Protein AF-A0A4Y9YNM7-F1 (afdb_monomer)

Nearest PDB structures (foldseek):
  5jqp-assembly1_A  TM=5.064E-01  e=2.645E+00  Thermochaetoides thermophila DSM 1495
  5dky-assembly1_A  TM=5.072E-01  e=3.133E+00  Thermochaetoides thermophila DSM 1495
  5dl0-assembly1_A  TM=5.084E-01  e=5.510E+00  Thermochaetoides thermophila DSM 1495
  5dkz-assembly1_A  TM=5.059E-01  e=6.527E+00  Thermochaetoides thermophila DSM 1495
  5dkx-assembly1_A  TM=5.078E-01  e=6.527E+00  Thermochaetoides thermophila DSM 1495

Organism: NCBI:txid205917

Structure (mmCIF, N/CA/C/O backbone):
data_AF-A0A4Y9YNM7-F1
#
_entry.id   AF-A0A4Y9YNM7-F1
#
loop_
_atom_site.group_PDB
_atom_site.id
_atom_site.type_symbol
_atom_site.label_atom_id
_atom_site.label_alt_id
_atom_site.label_comp_id
_atom_site.label_asym_id
_atom_site.label_entity_id
_atom_site.label_seq_id
_atom_site.pdbx_PDB_ins_code
_atom_site.Cartn_x
_atom_site.Cartn_y
_atom_site.Cartn_z
_atom_site.occupancy
_atom_site.B_iso_or_equiv
_atom_site.auth_seq_id
_atom_site.auth_comp_id
_atom_site.auth_asym_id
_atom_site.auth_atom_id
_atom_site.pdbx_PDB_model_num
ATOM 1 N N . ARG A 1 1 ? 18.605 11.069 -16.106 1.00 58.34 1 ARG A N 1
ATOM 2 C CA . ARG A 1 1 ? 18.072 10.128 -15.087 1.00 58.34 1 ARG A CA 1
ATOM 3 C C . ARG A 1 1 ? 17.076 9.212 -15.780 1.00 58.34 1 ARG A C 1
ATOM 5 O O . ARG A 1 1 ? 16.136 9.738 -16.360 1.00 58.34 1 ARG A O 1
ATOM 12 N N . SER A 1 2 ? 17.292 7.898 -15.761 1.00 59.16 2 SER A N 1
ATOM 13 C CA . SER A 1 2 ? 16.336 6.935 -16.322 1.00 59.16 2 SER A CA 1
ATOM 14 C C . SER A 1 2 ? 15.151 6.752 -15.364 1.00 59.16 2 SER A C 1
ATOM 16 O O . SER A 1 2 ? 15.376 6.697 -14.153 1.00 59.16 2 SER A O 1
ATOM 18 N N . PRO A 1 3 ? 13.901 6.711 -15.854 1.00 73.06 3 PRO A N 1
ATOM 19 C CA . PRO A 1 3 ? 12.743 6.439 -15.009 1.00 73.06 3 PRO A CA 1
ATOM 20 C C . PRO A 1 3 ? 12.808 5.010 -14.450 1.00 73.06 3 PRO A C 1
ATOM 22 O O . PRO A 1 3 ? 13.257 4.095 -15.135 1.00 73.06 3 PRO A O 1
ATOM 25 N N . GLY A 1 4 ? 12.376 4.828 -13.199 1.00 86.06 4 GLY A N 1
ATOM 26 C CA . GLY A 1 4 ? 12.199 3.499 -12.609 1.00 86.06 4 GLY A CA 1
ATOM 27 C C . GLY A 1 4 ? 10.925 2.822 -13.122 1.00 86.06 4 GLY A C 1
ATOM 28 O O . GLY A 1 4 ? 9.973 3.506 -13.513 1.00 86.06 4 GLY A O 1
ATOM 29 N N . TYR A 1 5 ? 10.898 1.490 -13.084 1.00 89.25 5 TYR A N 1
ATOM 30 C CA . TYR A 1 5 ? 9.777 0.665 -13.543 1.00 89.25 5 TYR A CA 1
ATOM 31 C C . TYR A 1 5 ? 9.345 -0.329 -12.463 1.00 89.25 5 TYR A C 1
ATOM 33 O O . TYR A 1 5 ? 10.154 -0.747 -11.638 1.00 89.25 5 TYR A O 1
ATOM 41 N N . ILE A 1 6 ? 8.067 -0.707 -12.487 1.00 88.69 6 ILE A N 1
ATOM 42 C CA . ILE A 1 6 ? 7.497 -1.773 -11.667 1.00 88.69 6 ILE A CA 1
ATOM 43 C C . ILE A 1 6 ? 6.834 -2.822 -12.557 1.00 88.69 6 ILE A C 1
ATOM 45 O O . ILE A 1 6 ? 6.249 -2.490 -13.589 1.00 88.69 6 ILE A O 1
ATOM 49 N N . VAL A 1 7 ? 6.890 -4.078 -12.126 1.00 90.19 7 VAL A N 1
ATOM 50 C CA . VAL A 1 7 ? 6.197 -5.208 -12.747 1.00 90.19 7 VAL A CA 1
ATOM 51 C C . VAL A 1 7 ? 5.435 -5.935 -11.648 1.00 90.19 7 VAL A C 1
ATOM 53 O O . VAL A 1 7 ? 5.970 -6.160 -10.563 1.00 90.19 7 VAL A O 1
ATOM 56 N N . PHE A 1 8 ? 4.185 -6.288 -11.922 1.00 86.56 8 PHE A N 1
ATOM 57 C CA . PHE A 1 8 ? 3.356 -7.080 -11.022 1.00 86.56 8 PHE A CA 1
ATOM 58 C C . PHE A 1 8 ? 3.037 -8.413 -11.703 1.00 86.56 8 PHE A C 1
ATOM 60 O O . PHE A 1 8 ? 2.357 -8.430 -12.729 1.00 86.56 8 PHE A O 1
ATOM 67 N N . GLY A 1 9 ? 3.531 -9.527 -11.158 1.00 83.44 9 GLY A N 1
ATOM 68 C CA . GLY A 1 9 ? 3.357 -10.850 -11.767 1.00 83.44 9 GLY A CA 1
ATOM 69 C C . GLY A 1 9 ? 3.813 -10.876 -13.232 1.00 83.44 9 GLY A C 1
ATOM 70 O O . GLY A 1 9 ? 4.921 -10.449 -13.537 1.00 83.44 9 GLY A O 1
ATOM 71 N N . ASN A 1 10 ? 2.928 -11.325 -14.126 1.00 84.81 10 ASN A N 1
ATOM 72 C CA . ASN A 1 10 ? 3.176 -11.418 -15.572 1.00 84.81 10 ASN A CA 1
ATOM 73 C C . ASN A 1 10 ? 2.669 -10.199 -16.370 1.00 84.81 10 ASN A C 1
ATOM 75 O O . ASN A 1 10 ? 2.500 -10.287 -17.584 1.00 84.81 10 ASN A O 1
ATOM 79 N N . ALA A 1 11 ? 2.353 -9.085 -15.704 1.00 85.50 11 ALA A N 1
ATOM 80 C CA . ALA A 1 11 ? 1.901 -7.874 -16.383 1.00 85.50 11 ALA A CA 1
ATOM 81 C C . ALA A 1 11 ? 3.061 -7.142 -17.078 1.00 85.50 11 ALA A C 1
ATOM 83 O O . ALA A 1 11 ? 4.231 -7.334 -16.747 1.00 85.50 11 ALA A O 1
ATOM 84 N N . GLU A 1 12 ? 2.732 -6.244 -18.006 1.00 87.06 12 GLU A N 1
ATOM 85 C CA . GLU A 1 12 ? 3.728 -5.371 -18.625 1.00 87.06 12 GLU A CA 1
ATOM 86 C C . GLU A 1 12 ? 4.383 -4.432 -17.604 1.00 87.06 12 GLU A C 1
ATOM 88 O O . GLU A 1 12 ? 3.774 -4.011 -16.611 1.00 87.06 12 GLU A O 1
ATOM 93 N N . ALA A 1 13 ? 5.637 -4.069 -17.876 1.00 88.00 13 ALA A N 1
ATOM 94 C CA . ALA A 1 13 ? 6.360 -3.096 -17.074 1.00 88.00 13 ALA A CA 1
ATOM 95 C C . ALA A 1 13 ? 5.686 -1.723 -17.147 1.00 88.00 13 ALA A C 1
ATOM 97 O O . ALA A 1 13 ? 5.421 -1.182 -18.219 1.00 88.00 13 ALA A O 1
ATOM 98 N N . ARG A 1 14 ? 5.452 -1.124 -15.980 1.00 86.56 14 ARG A N 1
ATOM 99 C CA . ARG A 1 14 ? 4.841 0.200 -15.846 1.00 86.56 14 ARG A CA 1
ATOM 100 C C . ARG A 1 14 ? 5.845 1.170 -15.253 1.00 86.56 14 ARG A C 1
ATOM 102 O O . ARG A 1 14 ? 6.561 0.840 -14.310 1.00 86.56 14 ARG A O 1
ATOM 109 N N . GLY A 1 15 ? 5.889 2.389 -15.783 1.00 87.19 15 GLY A N 1
ATOM 110 C CA . GLY A 1 15 ? 6.704 3.451 -15.198 1.00 87.19 15 GLY A CA 1
ATOM 111 C C . GLY A 1 15 ? 6.266 3.742 -13.762 1.00 87.19 15 GLY A C 1
ATOM 112 O O . GLY A 1 15 ? 5.074 3.839 -13.480 1.00 87.19 15 GLY A O 1
ATOM 113 N N . MET A 1 16 ? 7.223 3.907 -12.846 1.00 87.44 16 MET A N 1
ATOM 114 C CA . MET A 1 16 ? 6.913 4.183 -11.437 1.00 87.44 16 MET A CA 1
ATOM 115 C C . MET A 1 16 ? 6.291 5.564 -11.223 1.00 87.44 16 MET A C 1
ATOM 117 O O . MET A 1 16 ? 5.576 5.803 -10.247 1.00 87.44 16 MET A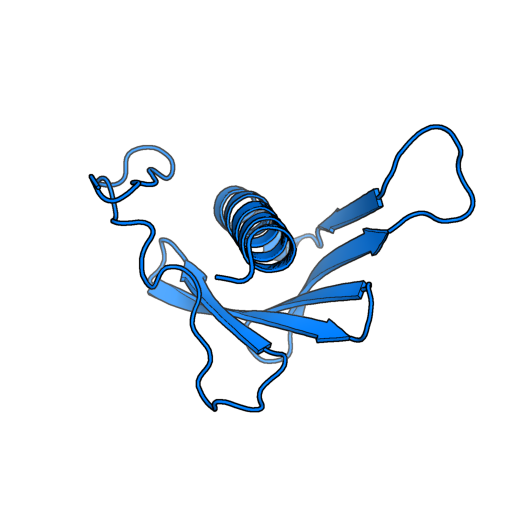 O 1
ATOM 121 N N . ARG A 1 17 ? 6.557 6.488 -12.150 1.00 82.12 17 ARG A N 1
ATOM 122 C CA . ARG A 1 17 ? 6.004 7.837 -12.125 1.00 82.12 17 ARG A CA 1
ATOM 123 C C . ARG A 1 17 ? 4.486 7.768 -12.283 1.00 82.12 17 ARG A C 1
ATOM 125 O O . ARG A 1 17 ? 3.988 7.279 -13.288 1.00 82.12 17 ARG A O 1
ATOM 132 N N . GLY A 1 18 ? 3.763 8.294 -11.299 1.00 81.25 18 GLY A N 1
ATOM 133 C CA . GLY A 1 18 ? 2.300 8.300 -11.312 1.00 81.25 18 GLY A CA 1
ATOM 134 C C . GLY A 1 18 ? 1.650 6.991 -10.860 1.00 81.25 18 GLY A C 1
ATOM 135 O O . GLY A 1 18 ? 0.431 6.904 -10.918 1.00 81.25 18 GLY A O 1
ATOM 136 N N . LEU A 1 19 ? 2.408 6.002 -10.359 1.00 88.81 19 LEU A N 1
ATOM 137 C CA . LEU A 1 19 ? 1.815 4.846 -9.662 1.00 88.81 19 LEU A CA 1
ATOM 138 C C . LEU A 1 19 ? 1.044 5.261 -8.409 1.00 88.81 19 LEU A C 1
ATOM 140 O O . LEU A 1 19 ? 0.041 4.644 -8.066 1.00 88.81 19 LEU A O 1
ATOM 144 N N . LEU A 1 20 ? 1.541 6.299 -7.735 1.00 91.38 20 LEU A N 1
ATOM 145 C CA . LEU A 1 20 ? 0.879 6.962 -6.626 1.00 91.38 20 LEU A CA 1
ATOM 146 C C . LEU A 1 20 ? 0.612 8.409 -7.005 1.00 91.38 20 LEU A C 1
ATOM 148 O O . LEU A 1 20 ? 1.526 9.129 -7.409 1.00 91.38 20 LEU A O 1
ATOM 152 N N . TRP A 1 21 ? -0.628 8.851 -6.834 1.00 91.75 21 TRP A N 1
ATOM 153 C CA . TRP A 1 21 ? -1.005 10.239 -7.091 1.00 91.75 21 TRP A CA 1
ATOM 154 C C . TRP A 1 21 ? -1.940 10.783 -6.018 1.00 91.75 21 TRP A C 1
ATOM 156 O O . TRP A 1 21 ? -2.597 10.044 -5.289 1.00 91.75 21 TRP A O 1
ATOM 166 N N . ALA A 1 22 ? -2.015 12.105 -5.913 1.00 91.56 22 ALA A N 1
ATOM 167 C CA . ALA A 1 22 ? -2.985 12.783 -5.065 1.00 91.56 22 ALA A CA 1
ATOM 168 C C . ALA A 1 22 ? -4.014 13.493 -5.949 1.00 91.56 22 ALA A C 1
ATOM 170 O O . ALA A 1 22 ? -3.646 14.201 -6.881 1.00 91.56 22 ALA A O 1
ATOM 171 N N . LYS A 1 23 ? -5.309 13.349 -5.640 1.00 90.56 23 LYS A N 1
ATOM 172 C CA . LYS A 1 23 ? -6.380 14.072 -6.358 1.00 90.56 23 LYS A CA 1
ATOM 173 C C . LYS A 1 23 ? -6.395 15.572 -6.057 1.00 90.56 23 LYS A C 1
ATOM 175 O O . LYS A 1 23 ? -6.900 16.363 -6.842 1.00 90.56 23 LYS A O 1
ATOM 180 N N . ARG A 1 24 ? -5.880 15.964 -4.890 1.00 89.75 24 ARG A N 1
ATOM 181 C CA . ARG A 1 24 ? -5.760 17.358 -4.447 1.00 89.75 24 ARG A CA 1
ATOM 182 C C . ARG A 1 24 ? -4.395 17.548 -3.809 1.00 89.75 24 ARG A C 1
ATOM 184 O O . ARG A 1 24 ? -3.936 16.656 -3.098 1.00 89.75 24 ARG A O 1
ATOM 191 N N . ARG A 1 25 ? -3.792 18.722 -3.999 1.00 79.94 25 ARG A N 1
ATOM 192 C CA . ARG A 1 25 ? -2.447 19.039 -3.492 1.00 79.94 25 ARG A CA 1
ATOM 193 C C . ARG A 1 25 ? -2.320 18.887 -1.970 1.00 79.94 25 ARG A C 1
ATOM 195 O O . ARG A 1 25 ? -1.301 18.403 -1.499 1.00 79.94 25 ARG A O 1
ATOM 202 N N . SER A 1 26 ? -3.358 19.243 -1.213 1.00 84.12 26 SER A N 1
ATOM 203 C CA . SER A 1 26 ? -3.399 19.121 0.253 1.00 84.12 26 SER A CA 1
ATOM 204 C C . SER A 1 26 ? -3.878 17.755 0.759 1.00 84.12 26 SER A C 1
ATOM 206 O O . SER A 1 26 ? -3.990 17.549 1.965 1.00 84.12 26 SER A O 1
ATOM 208 N N . SER A 1 27 ? -4.200 16.810 -0.131 1.00 87.94 27 SER A N 1
ATOM 209 C CA . SER A 1 27 ? -4.710 15.509 0.297 1.00 87.94 27 SER A CA 1
ATOM 210 C C . SER A 1 27 ? -3.595 14.661 0.901 1.00 87.94 27 SER A C 1
ATOM 212 O O . SER A 1 27 ? -2.551 14.443 0.285 1.00 87.94 27 SER A O 1
ATOM 214 N N . THR A 1 28 ? -3.865 14.090 2.071 1.00 89.44 28 THR A N 1
ATOM 215 C CA . THR A 1 28 ? -3.035 13.038 2.674 1.00 89.44 28 THR A CA 1
ATOM 216 C C . THR A 1 28 ? -3.296 11.662 2.057 1.00 89.44 28 THR A C 1
ATOM 218 O O . THR A 1 28 ? -2.688 10.676 2.459 1.00 89.44 28 THR A O 1
ATOM 221 N N . SER A 1 29 ? -4.211 11.563 1.086 1.00 94.56 29 SER A N 1
ATOM 222 C CA . SER A 1 29 ? -4.454 10.320 0.361 1.00 94.56 29 SE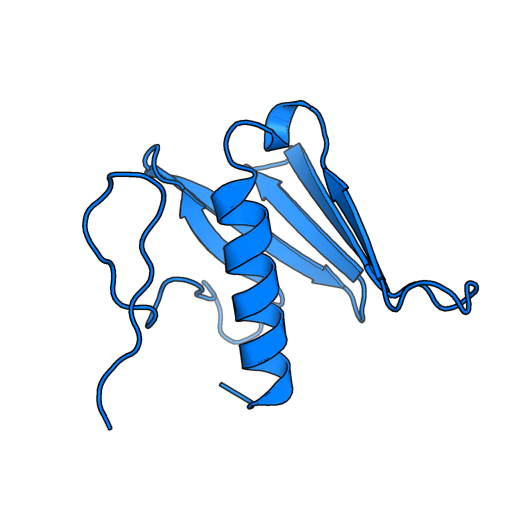R A CA 1
ATOM 223 C C . SER A 1 29 ? -3.512 10.183 -0.834 1.00 94.56 29 SER A C 1
ATOM 225 O O . SER A 1 29 ? -3.244 11.158 -1.545 1.00 94.56 29 SER A O 1
ATOM 227 N N . ARG A 1 30 ? -3.036 8.964 -1.079 1.00 94.62 30 ARG A N 1
ATOM 228 C CA . ARG A 1 30 ? -2.348 8.580 -2.314 1.00 94.62 30 ARG A CA 1
ATOM 229 C C . ARG A 1 30 ? -3.117 7.453 -2.979 1.00 94.62 30 ARG A C 1
ATOM 231 O O . ARG A 1 30 ? -3.333 6.417 -2.367 1.00 94.62 30 ARG A O 1
ATOM 238 N N . TYR A 1 31 ? -3.565 7.694 -4.196 1.00 96.12 31 TYR A N 1
ATOM 239 C CA . TYR A 1 31 ? -4.369 6.783 -4.992 1.00 96.12 31 TYR A CA 1
ATOM 240 C C . TYR A 1 31 ? -3.464 5.934 -5.878 1.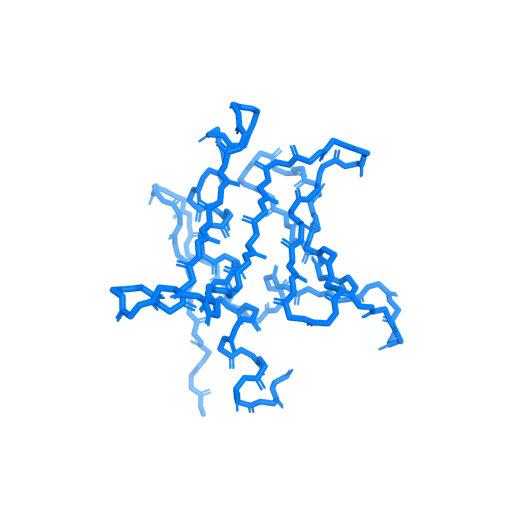00 96.12 31 TYR A C 1
ATOM 242 O O . TYR A 1 31 ? -2.395 6.400 -6.270 1.00 96.12 31 TYR A O 1
ATOM 250 N N . PHE A 1 32 ? -3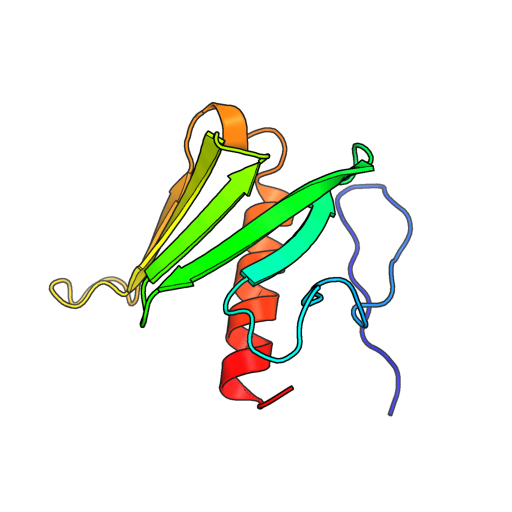.900 4.712 -6.160 1.00 95.19 32 PHE A N 1
ATOM 251 C CA . PHE A 1 32 ? -3.291 3.798 -7.120 1.00 95.19 32 PHE A CA 1
ATOM 252 C C . PHE A 1 32 ? -4.380 2.972 -7.819 1.00 95.19 32 PHE A C 1
ATOM 254 O O . PHE A 1 32 ? -5.493 2.849 -7.306 1.00 95.19 32 PHE A O 1
ATOM 261 N N . THR A 1 33 ? -4.069 2.404 -8.984 1.00 93.56 33 THR A N 1
ATOM 262 C CA . THR A 1 33 ? -4.972 1.489 -9.702 1.00 93.56 33 THR A CA 1
ATOM 263 C C . THR A 1 33 ? -4.406 0.078 -9.624 1.00 93.56 33 THR A C 1
ATOM 265 O O . THR A 1 33 ? -3.258 -0.133 -10.030 1.00 93.56 33 THR A O 1
ATOM 268 N N . SER A 1 34 ? -5.200 -0.873 -9.126 1.00 91.44 34 SER A N 1
ATOM 269 C CA . SER A 1 34 ? -4.846 -2.299 -9.092 1.00 91.44 34 SER A CA 1
ATOM 270 C C . SER A 1 34 ? -4.703 -2.889 -10.498 1.00 91.44 34 SER A C 1
ATOM 272 O O . SER A 1 34 ? -5.104 -2.276 -11.491 1.00 91.44 34 SER A O 1
ATOM 274 N N . GLN A 1 35 ? -4.196 -4.120 -10.597 1.00 88.19 35 GLN A N 1
ATOM 275 C CA . GLN A 1 35 ? -4.177 -4.843 -11.875 1.00 88.19 35 GLN A CA 1
ATOM 276 C C . GLN A 1 35 ? -5.575 -5.055 -12.474 1.00 88.19 35 GLN A C 1
ATOM 278 O O . GLN A 1 35 ? -5.730 -5.071 -13.690 1.00 88.19 35 GLN A O 1
ATOM 283 N N . SER A 1 36 ? -6.604 -5.153 -11.631 1.00 88.62 36 SER A N 1
ATOM 284 C CA . SER A 1 36 ? -8.006 -5.267 -12.053 1.00 88.62 36 SER A CA 1
ATOM 285 C C . SER A 1 36 ? -8.643 -3.943 -12.497 1.00 88.62 36 SER A C 1
ATOM 287 O O . SER A 1 36 ? -9.845 -3.896 -12.746 1.00 88.62 36 SER A O 1
ATOM 289 N N . GLY A 1 37 ? -7.875 -2.851 -12.566 1.00 90.12 37 GLY A N 1
ATOM 290 C CA . GLY A 1 37 ? -8.379 -1.536 -12.968 1.00 90.12 37 GLY A CA 1
ATOM 291 C C . GLY A 1 37 ? -9.140 -0.789 -11.867 1.00 90.12 37 GLY A C 1
ATOM 292 O O . GLY A 1 37 ? -9.679 0.288 -12.117 1.00 90.12 37 GLY A O 1
ATOM 293 N N . ARG A 1 38 ? -9.186 -1.322 -10.639 1.00 92.81 38 ARG A N 1
ATOM 294 C CA . ARG A 1 38 ? -9.915 -0.711 -9.521 1.00 92.81 38 ARG A CA 1
ATOM 295 C C . ARG A 1 38 ? -9.060 0.358 -8.852 1.00 92.81 38 ARG A C 1
ATOM 297 O O . ARG A 1 38 ? -7.883 0.140 -8.570 1.00 92.81 38 ARG A O 1
ATOM 304 N N . GLU A 1 39 ? -9.662 1.514 -8.586 1.00 96.12 39 GLU A N 1
ATOM 305 C CA . GLU A 1 39 ? -9.003 2.590 -7.849 1.00 96.12 39 GLU A CA 1
ATOM 306 C C . GLU A 1 39 ? -9.005 2.280 -6.349 1.00 96.12 39 GLU A C 1
ATOM 308 O O . GLU A 1 39 ? -10.045 2.028 -5.742 1.00 96.12 39 GLU A O 1
ATOM 313 N N . MET A 1 40 ? -7.826 2.350 -5.749 1.00 97.44 40 MET A N 1
ATOM 314 C CA . MET A 1 40 ? -7.591 2.186 -4.321 1.00 97.44 40 MET A CA 1
ATOM 315 C C . MET A 1 40 ? -6.834 3.400 -3.799 1.00 97.44 40 MET A C 1
ATOM 317 O O . MET A 1 40 ? -6.299 4.206 -4.567 1.00 97.44 40 MET A O 1
ATOM 321 N N . LYS A 1 41 ? -6.777 3.560 -2.478 1.00 97.38 41 LYS A N 1
ATOM 322 C CA . LYS A 1 41 ? -6.008 4.645 -1.865 1.00 97.38 41 LYS A CA 1
ATOM 323 C C . LYS A 1 41 ? -5.361 4.242 -0.556 1.00 97.38 41 LYS A C 1
ATOM 325 O O . LYS A 1 41 ? -5.973 3.576 0.264 1.00 97.38 41 LYS A O 1
ATOM 330 N N . TRP A 1 42 ? -4.179 4.778 -0.313 1.00 97.56 42 TRP A N 1
ATOM 331 C CA . TRP A 1 42 ? -3.606 4.910 1.014 1.00 97.56 42 TRP A CA 1
ATOM 332 C C . TRP A 1 42 ? -4.074 6.218 1.638 1.00 97.56 42 TRP A C 1
ATOM 334 O O . TRP A 1 42 ? -3.767 7.291 1.121 1.00 97.56 42 TRP A O 1
ATOM 344 N N . LYS A 1 43 ? -4.799 6.152 2.752 1.00 95.81 43 LYS A N 1
ATOM 345 C CA . LYS A 1 43 ? -5.094 7.296 3.616 1.00 95.81 43 LYS A CA 1
ATOM 346 C C . LYS A 1 43 ? -4.002 7.391 4.679 1.00 95.81 43 LYS A C 1
ATOM 348 O O . LYS A 1 43 ? -3.834 6.467 5.468 1.00 95.81 43 LYS A O 1
ATOM 353 N N . MET A 1 44 ? -3.263 8.496 4.699 1.00 92.19 44 MET A N 1
ATOM 354 C CA . MET A 1 44 ? -2.194 8.721 5.677 1.00 92.19 44 MET A CA 1
ATOM 355 C C . MET A 1 44 ? -2.728 9.543 6.855 1.00 92.19 44 MET A C 1
ATOM 357 O O . MET A 1 44 ? -3.309 10.612 6.648 1.00 92.19 44 MET A O 1
ATOM 361 N N . SER A 1 45 ? -2.521 9.049 8.077 1.00 90.62 45 SER A N 1
ATOM 362 C CA . SER A 1 45 ? -2.881 9.723 9.327 1.00 90.62 45 SER A CA 1
ATOM 363 C C . SER A 1 45 ? -1.689 9.690 10.282 1.00 90.62 45 SER A C 1
ATOM 365 O O . SER A 1 45 ? -1.470 8.720 11.008 1.00 90.62 45 SER A O 1
ATOM 367 N N . GLY A 1 46 ? -0.869 10.743 10.237 1.00 87.75 46 GLY A N 1
ATOM 368 C CA . GLY A 1 46 ? 0.404 10.780 10.953 1.00 87.75 46 GLY A CA 1
ATOM 369 C C . GLY A 1 46 ? 1.365 9.710 10.427 1.00 87.75 46 GLY A C 1
ATOM 370 O O . GLY A 1 46 ? 1.803 9.771 9.276 1.00 87.75 46 GLY A O 1
ATOM 371 N N . ALA A 1 47 ? 1.708 8.743 11.278 1.00 88.62 47 ALA A N 1
ATOM 372 C CA . ALA A 1 47 ? 2.590 7.634 10.920 1.00 88.62 47 ALA A CA 1
ATOM 373 C C . ALA A 1 47 ? 1.838 6.359 10.488 1.00 88.62 47 ALA A C 1
ATOM 375 O O . ALA A 1 47 ? 2.430 5.508 9.824 1.00 88.62 47 ALA A O 1
ATOM 376 N N . ARG A 1 48 ? 0.541 6.257 10.809 1.00 94.25 48 ARG A N 1
ATOM 377 C CA . ARG A 1 48 ? -0.347 5.167 10.390 1.00 94.25 48 ARG A CA 1
ATOM 378 C C . ARG A 1 48 ? -0.853 5.400 8.968 1.00 94.25 48 ARG A C 1
ATOM 380 O O . ARG A 1 48 ? -1.120 6.538 8.564 1.00 94.25 48 ARG A O 1
ATOM 387 N N . MET A 1 49 ? -1.014 4.322 8.208 1.00 96.94 49 MET A N 1
ATOM 388 C CA . MET A 1 49 ? -1.570 4.365 6.857 1.00 96.94 49 MET A CA 1
ATOM 389 C C . MET A 1 49 ? -2.618 3.273 6.664 1.00 96.94 49 MET A C 1
ATOM 391 O O . MET A 1 49 ? -2.427 2.143 7.095 1.00 96.94 49 MET A O 1
ATOM 395 N N . GLU A 1 50 ? -3.707 3.598 5.975 1.00 97.88 50 GLU A N 1
ATOM 396 C CA . GLU A 1 50 ? -4.808 2.665 5.715 1.00 97.88 50 GLU A CA 1
ATOM 397 C C . GLU A 1 50 ? -5.032 2.534 4.212 1.00 97.88 50 GLU A C 1
ATOM 399 O O . GLU A 1 50 ? -5.290 3.531 3.535 1.00 97.88 50 GLU A O 1
ATOM 404 N N . CYS A 1 51 ? -4.923 1.319 3.682 1.00 98.25 51 CYS A N 1
ATOM 405 C CA . CYS A 1 51 ? -5.262 1.016 2.300 1.00 98.25 51 CYS A CA 1
ATOM 406 C C . CYS A 1 51 ? -6.762 0.763 2.203 1.00 98.25 51 CYS A C 1
ATOM 408 O O . CYS A 1 51 ? -7.298 -0.087 2.912 1.00 98.25 51 CYS A O 1
ATOM 410 N N . MET A 1 52 ? -7.429 1.484 1.311 1.00 97.94 52 MET A N 1
ATOM 411 C CA . MET A 1 52 ? -8.878 1.534 1.192 1.00 97.94 52 MET A CA 1
ATOM 412 C C . MET A 1 52 ? -9.311 1.281 -0.252 1.00 97.94 52 MET A C 1
ATOM 414 O O . MET A 1 52 ? -8.716 1.818 -1.189 1.00 97.94 52 MET A O 1
ATOM 418 N N . ASP A 1 53 ? -10.408 0.553 -0.404 1.00 95.88 53 ASP A N 1
ATOM 419 C CA . ASP A 1 53 ? -11.175 0.377 -1.636 1.00 95.88 53 ASP A CA 1
ATOM 420 C C . ASP A 1 53 ? -12.596 0.902 -1.384 1.00 95.88 53 ASP A C 1
ATOM 422 O O . ASP A 1 53 ? -13.404 0.292 -0.677 1.00 95.88 53 ASP A O 1
ATOM 426 N N . GLY A 1 54 ? -12.858 2.125 -1.852 1.00 93.19 54 GLY A N 1
ATOM 427 C CA . GLY A 1 54 ? -14.024 2.898 -1.427 1.00 93.19 54 GLY A CA 1
ATOM 428 C C . GLY A 1 54 ? -14.019 3.141 0.089 1.00 93.19 54 GLY A C 1
ATOM 429 O O . GLY A 1 54 ? -13.163 3.865 0.609 1.00 93.19 54 GLY A O 1
ATOM 430 N N . SER A 1 55 ? -14.993 2.551 0.787 1.00 92.38 55 SER A N 1
ATOM 431 C CA . SER A 1 55 ? -15.125 2.575 2.251 1.00 92.38 55 SER A CA 1
ATOM 432 C C . SER A 1 55 ? -14.521 1.353 2.951 1.00 92.38 55 SER A C 1
ATOM 434 O O . SER A 1 55 ? -14.435 1.352 4.176 1.00 92.38 55 SER A O 1
ATOM 436 N N . LYS A 1 56 ? -14.104 0.320 2.208 1.00 96.06 56 LYS A N 1
ATOM 437 C CA . LYS A 1 56 ? -13.570 -0.921 2.781 1.00 96.06 56 LYS A CA 1
ATOM 438 C C . LYS A 1 56 ? -12.073 -0.794 3.041 1.00 96.06 56 LYS A C 1
ATOM 440 O O . LYS A 1 56 ? -11.321 -0.451 2.131 1.00 96.06 56 LYS A O 1
ATOM 445 N N . THR A 1 57 ? -11.638 -1.130 4.252 1.00 97.94 57 THR A N 1
ATOM 446 C CA . THR A 1 57 ? -10.214 -1.228 4.598 1.00 97.94 57 THR A CA 1
ATOM 447 C C . THR A 1 57 ? -9.648 -2.560 4.115 1.00 97.94 57 THR A C 1
ATOM 449 O O . THR A 1 57 ? -10.145 -3.623 4.479 1.00 97.94 57 THR A O 1
ATOM 452 N N . LEU A 1 58 ? -8.597 -2.501 3.302 1.00 98.25 58 LEU A N 1
ATOM 453 C CA . LEU A 1 58 ? -7.880 -3.664 2.780 1.00 98.25 58 LEU A CA 1
ATOM 454 C C . LEU A 1 58 ? -6.635 -3.991 3.601 1.00 98.25 58 LEU A C 1
ATOM 456 O O . LEU A 1 58 ? -6.314 -5.160 3.788 1.00 98.25 58 LEU A O 1
ATOM 460 N N . ALA A 1 59 ? -5.926 -2.971 4.082 1.00 98.56 59 ALA A N 1
ATOM 461 C CA . ALA A 1 59 ? -4.734 -3.151 4.896 1.00 98.56 59 ALA A CA 1
ATOM 462 C C . ALA A 1 59 ? -4.468 -1.935 5.780 1.00 98.56 59 ALA A C 1
ATOM 464 O O . ALA A 1 59 ? -4.894 -0.820 5.475 1.00 98.56 59 ALA A O 1
ATOM 465 N N . VAL A 1 60 ? -3.729 -2.157 6.857 1.00 98.00 60 VAL A N 1
ATOM 466 C CA . VAL A 1 60 ? -3.317 -1.135 7.811 1.00 98.00 60 VAL A CA 1
ATOM 467 C C . VAL A 1 60 ? -1.824 -1.283 8.060 1.00 98.00 60 VAL A C 1
ATOM 469 O O . VAL A 1 60 ? -1.361 -2.349 8.445 1.00 98.00 60 VAL A O 1
ATOM 472 N N . TYR A 1 61 ? -1.084 -0.204 7.838 1.00 97.44 61 TYR A N 1
ATOM 473 C CA . TYR A 1 61 ? 0.321 -0.083 8.194 1.00 97.44 61 TYR A CA 1
ATOM 474 C C . TYR A 1 61 ? 0.460 0.770 9.456 1.00 97.44 61 TYR A C 1
ATOM 476 O O . TYR A 1 61 ? -0.027 1.907 9.498 1.00 97.44 61 TYR A O 1
ATOM 484 N N . GLU A 1 62 ? 1.182 0.249 10.442 1.00 94.06 62 GLU A N 1
ATOM 485 C CA . GLU A 1 62 ? 1.467 0.916 11.710 1.00 94.06 62 GLU A CA 1
ATOM 486 C C . GLU A 1 62 ? 2.947 0.749 12.047 1.00 94.06 62 GLU A C 1
ATOM 488 O O . GLU A 1 62 ? 3.438 -0.378 12.080 1.00 94.06 62 GLU A O 1
ATOM 493 N N . PRO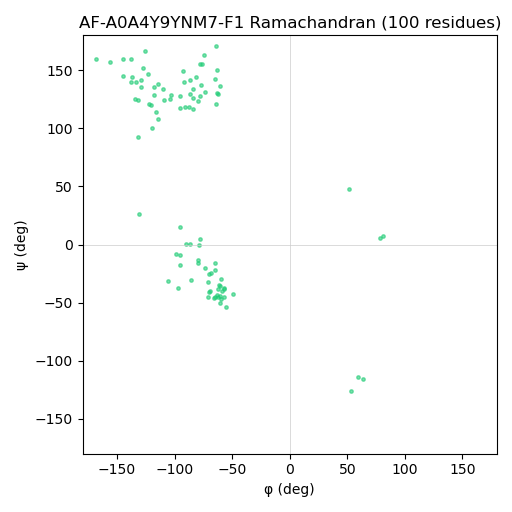 A 1 63 ? 3.694 1.837 12.289 1.00 90.44 63 PRO A N 1
ATOM 494 C CA . PRO A 1 63 ? 4.998 1.719 12.922 1.00 90.44 63 PRO A CA 1
ATOM 495 C C . PRO A 1 63 ? 4.814 1.128 14.321 1.00 90.44 63 PRO A C 1
ATOM 497 O O . PRO A 1 63 ? 3.991 1.628 15.088 1.00 90.44 63 PRO A O 1
ATOM 500 N N . ASP A 1 64 ? 5.579 0.093 14.639 1.00 80.19 64 ASP A N 1
ATOM 501 C CA . ASP A 1 64 ? 5.583 -0.496 15.969 1.00 80.19 64 ASP A CA 1
ATOM 502 C C . ASP A 1 64 ? 6.547 0.328 16.826 1.00 80.19 64 ASP A C 1
ATOM 504 O O . ASP A 1 64 ? 7.723 0.462 16.493 1.00 80.19 64 ASP A O 1
ATOM 508 N N . GLN A 1 65 ? 6.023 0.981 17.863 1.00 67.31 65 GLN A N 1
ATOM 509 C CA . GLN A 1 65 ? 6.836 1.765 18.800 1.00 67.31 65 GLN A CA 1
ATOM 510 C C . GLN A 1 65 ? 7.156 0.991 20.083 1.00 67.31 65 GLN A C 1
ATOM 512 O O . GLN A 1 65 ? 7.916 1.492 20.907 1.00 67.31 65 GLN A O 1
ATOM 517 N N . ALA A 1 66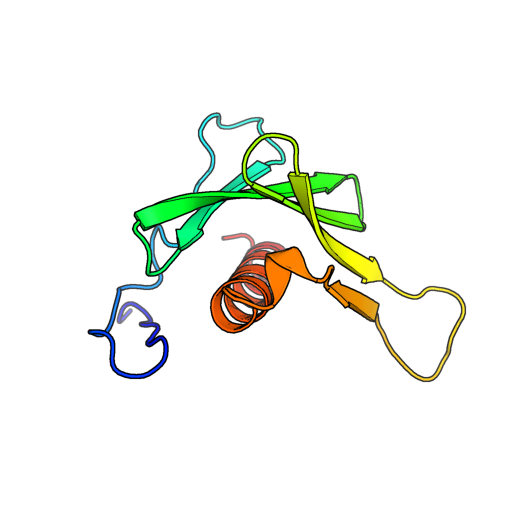 ? 6.558 -0.188 20.276 1.00 71.12 66 ALA A N 1
ATOM 518 C CA . ALA A 1 66 ? 6.642 -0.941 21.522 1.00 71.12 66 ALA A CA 1
ATOM 519 C C . ALA A 1 66 ? 7.571 -2.158 21.414 1.00 71.12 66 ALA A C 1
ATOM 521 O O . ALA A 1 66 ? 8.195 -2.523 22.409 1.00 71.12 66 ALA A O 1
ATOM 522 N N . SER A 1 67 ? 7.682 -2.775 20.234 1.00 69.06 67 SER A N 1
ATOM 523 C CA . SER A 1 67 ? 8.571 -3.920 20.015 1.00 69.06 67 SER A CA 1
ATOM 524 C C . SER A 1 67 ? 9.961 -3.504 19.531 1.00 69.06 67 SER A C 1
ATOM 526 O O . SER A 1 67 ? 10.102 -2.640 18.668 1.00 69.06 67 SER A O 1
ATOM 528 N N . ALA A 1 68 ? 10.999 -4.166 20.049 1.00 69.88 68 ALA A N 1
ATOM 529 C CA . ALA A 1 68 ? 12.366 -4.044 19.539 1.00 69.88 68 ALA A CA 1
ATOM 530 C C . ALA A 1 68 ? 12.612 -4.896 18.276 1.00 69.88 68 ALA A C 1
AT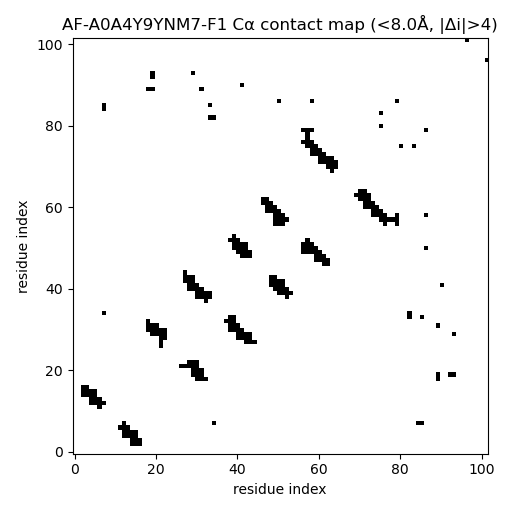OM 532 O O . ALA A 1 68 ? 13.615 -4.695 17.592 1.00 69.88 68 ALA A O 1
ATOM 533 N N . ASP A 1 69 ? 11.708 -5.828 17.957 1.00 83.19 69 ASP A N 1
ATOM 534 C CA . ASP A 1 69 ? 11.961 -6.861 16.948 1.00 83.19 69 ASP A CA 1
ATOM 535 C C . ASP A 1 69 ? 11.635 -6.397 15.523 1.00 83.19 69 ASP A C 1
ATOM 537 O O . ASP A 1 69 ? 12.275 -6.822 14.558 1.00 83.19 69 ASP A O 1
ATOM 541 N N . PHE A 1 70 ? 10.654 -5.502 15.368 1.00 85.25 70 PHE A N 1
ATOM 542 C CA . PHE A 1 70 ? 10.198 -5.029 14.062 1.00 85.25 70 PHE A CA 1
ATOM 543 C C . PHE A 1 70 ? 9.951 -3.524 14.075 1.00 85.25 70 PHE A C 1
ATOM 545 O O . PHE A 1 70 ? 9.362 -2.981 14.999 1.00 85.25 70 PHE A O 1
ATOM 552 N N . ALA A 1 71 ? 10.331 -2.842 12.993 1.00 87.38 71 ALA A N 1
ATOM 553 C CA . ALA A 1 71 ? 10.110 -1.400 12.866 1.00 87.38 71 ALA A CA 1
ATOM 554 C C . ALA A 1 71 ? 8.637 -1.026 12.592 1.00 87.38 71 ALA A C 1
ATOM 556 O O . ALA A 1 71 ? 8.249 0.138 12.732 1.00 87.38 71 ALA A O 1
ATOM 557 N N . ALA A 1 72 ? 7.833 -1.972 12.099 1.00 92.38 72 ALA A N 1
ATOM 558 C CA . ALA A 1 72 ? 6.440 -1.757 11.728 1.00 92.38 72 ALA A CA 1
ATOM 559 C C . ALA A 1 72 ? 5.687 -3.062 11.465 1.00 92.38 72 ALA A C 1
ATOM 561 O O . ALA A 1 72 ? 6.284 -4.070 11.091 1.00 92.38 72 ALA A O 1
ATOM 562 N N . ILE A 1 73 ? 4.360 -2.981 11.542 1.00 93.81 73 ILE A N 1
ATOM 563 C CA . ILE A 1 73 ? 3.421 -4.053 11.224 1.00 93.81 73 ILE A CA 1
ATOM 564 C C . ILE A 1 73 ? 2.538 -3.615 10.050 1.00 93.81 73 ILE A C 1
ATOM 566 O O . ILE A 1 73 ? 2.039 -2.489 9.997 1.00 93.81 73 ILE A O 1
ATOM 570 N N . LEU A 1 74 ? 2.340 -4.525 9.094 1.00 96.75 74 LEU A N 1
ATOM 571 C CA . LEU A 1 74 ? 1.346 -4.402 8.030 1.00 96.75 74 LEU A CA 1
ATOM 572 C C . LEU A 1 74 ? 0.295 -5.499 8.210 1.00 96.75 74 LEU A C 1
ATOM 574 O O . LEU A 1 74 ? 0.551 -6.664 7.919 1.00 96.75 74 LEU A O 1
ATOM 578 N N . THR A 1 75 ? -0.901 -5.115 8.640 1.00 97.50 75 THR A N 1
ATOM 579 C CA . THR A 1 75 ? -2.038 -6.025 8.800 1.00 97.50 75 THR A CA 1
ATOM 580 C C . THR A 1 75 ? -2.900 -5.983 7.548 1.00 97.50 75 THR A C 1
ATOM 582 O O . THR A 1 75 ? -3.476 -4.943 7.224 1.00 97.50 75 THR A O 1
ATOM 585 N N . ILE A 1 76 ? -3.020 -7.107 6.843 1.00 98.31 76 ILE A N 1
ATOM 586 C CA . ILE A 1 76 ? -3.816 -7.222 5.613 1.00 98.31 76 ILE A CA 1
ATOM 587 C C . ILE A 1 76 ? -5.114 -7.964 5.927 1.00 98.31 76 ILE A C 1
ATOM 589 O O . ILE A 1 76 ? -5.099 -9.065 6.468 1.00 98.31 76 ILE A O 1
ATOM 593 N N . GLN A 1 77 ? -6.243 -7.346 5.594 1.00 97.94 77 GLN A N 1
ATOM 594 C CA . GLN A 1 77 ? -7.570 -7.935 5.756 1.00 97.94 77 GLN A CA 1
ATOM 595 C C . GLN A 1 77 ? -7.836 -8.944 4.633 1.00 97.94 77 GLN A C 1
ATOM 597 O O . GLN A 1 77 ? -7.303 -8.798 3.533 1.00 97.94 77 GLN A O 1
ATOM 602 N N . ALA A 1 78 ? -8.718 -9.923 4.862 1.00 97.19 78 ALA A N 1
ATOM 603 C CA . ALA A 1 78 ? -9.037 -10.951 3.862 1.00 97.19 78 ALA A CA 1
ATOM 604 C C . ALA A 1 78 ? -9.373 -10.390 2.455 1.00 97.19 78 ALA A C 1
ATOM 606 O O . ALA A 1 78 ? -8.827 -10.904 1.477 1.00 97.19 78 ALA A O 1
ATOM 607 N N . PRO A 1 79 ? -10.159 -9.299 2.298 1.00 94.69 79 PRO A N 1
ATOM 608 C CA . PRO A 1 79 ? -10.422 -8.708 0.980 1.00 94.69 79 PRO A CA 1
ATOM 609 C C . PRO A 1 79 ? -9.186 -8.110 0.289 1.00 94.69 79 PRO A C 1
ATOM 611 O O . PRO A 1 79 ? -9.185 -7.939 -0.927 1.00 94.69 79 PRO A O 1
ATOM 614 N N . GLY A 1 80 ? -8.144 -7.765 1.050 1.00 95.88 80 GLY A N 1
ATOM 615 C CA . GLY A 1 80 ? -6.887 -7.223 0.539 1.00 95.88 80 GLY A CA 1
ATOM 616 C C . GLY A 1 80 ? -5.941 -8.284 -0.023 1.00 95.88 80 GLY A C 1
ATOM 617 O O . GLY A 1 80 ? -5.035 -7.934 -0.775 1.00 95.88 80 GLY A O 1
ATOM 618 N N . LEU A 1 81 ? -6.157 -9.571 0.279 1.00 95.56 81 LEU A N 1
ATOM 619 C CA . LEU A 1 81 ? -5.271 -10.652 -0.170 1.00 95.56 81 LEU A CA 1
ATOM 620 C C . LEU A 1 81 ? -5.184 -10.746 -1.698 1.00 95.56 81 LEU A C 1
ATOM 622 O O . LEU A 1 81 ? -4.107 -10.984 -2.232 1.00 95.56 81 LEU A O 1
ATOM 626 N N . ALA A 1 82 ? -6.286 -10.481 -2.405 1.00 92.81 82 ALA A N 1
ATOM 627 C CA . ALA A 1 82 ? -6.328 -10.514 -3.869 1.00 92.81 82 ALA A CA 1
ATOM 628 C C . ALA A 1 82 ? -5.449 -9.443 -4.546 1.00 92.81 82 ALA A C 1
ATOM 630 O O . ALA A 1 82 ? -5.192 -9.540 -5.740 1.00 92.81 82 ALA A O 1
ATOM 631 N N . VAL A 1 83 ? -5.014 -8.421 -3.803 1.00 94.38 83 VAL A N 1
ATOM 632 C CA . VAL A 1 83 ? -4.180 -7.309 -4.292 1.00 94.38 83 VAL A CA 1
ATOM 633 C C . VAL A 1 83 ? -2.981 -7.060 -3.373 1.00 94.38 83 VAL A C 1
ATOM 635 O O . VAL A 1 83 ? -2.470 -5.944 -3.266 1.00 94.38 83 VAL A O 1
ATOM 638 N N . VAL A 1 84 ? -2.536 -8.103 -2.661 1.00 95.56 84 VAL A N 1
ATOM 639 C CA . VAL A 1 84 ? -1.449 -8.020 -1.672 1.00 95.56 84 VAL A CA 1
ATOM 640 C C . VAL A 1 84 ? -0.156 -7.486 -2.283 1.00 95.56 84 VAL A C 1
ATOM 642 O O . VAL A 1 84 ? 0.539 -6.678 -1.666 1.00 95.56 84 VAL A O 1
ATOM 645 N N . THR A 1 85 ? 0.143 -7.881 -3.518 1.00 94.50 85 THR A N 1
ATOM 646 C CA . THR A 1 85 ? 1.327 -7.435 -4.252 1.00 94.50 85 THR A CA 1
ATOM 647 C C . THR A 1 85 ? 1.315 -5.930 -4.482 1.00 94.50 85 THR A C 1
ATOM 649 O O . THR A 1 85 ? 2.311 -5.254 -4.218 1.00 94.50 85 THR A O 1
ATOM 652 N N . GLU A 1 86 ? 0.178 -5.376 -4.897 1.00 93.75 86 GLU A N 1
ATOM 653 C CA . GLU A 1 86 ? 0.011 -3.941 -5.080 1.00 93.75 86 GLU A CA 1
ATOM 654 C C . GLU A 1 86 ? 0.023 -3.204 -3.743 1.00 93.75 86 GLU A C 1
ATOM 656 O O . GLU A 1 86 ? 0.661 -2.156 -3.651 1.00 93.75 86 GLU A O 1
ATOM 661 N N . ILE A 1 87 ? -0.609 -3.749 -2.697 1.00 96.56 87 ILE A N 1
ATOM 662 C CA . ILE A 1 87 ? -0.582 -3.175 -1.341 1.00 96.56 87 ILE A CA 1
ATOM 663 C C . ILE A 1 87 ? 0.867 -3.007 -0.875 1.00 96.56 87 ILE A C 1
ATOM 665 O O . ILE A 1 87 ? 1.276 -1.903 -0.515 1.00 96.56 87 ILE A O 1
ATOM 669 N N . VAL A 1 88 ? 1.663 -4.075 -0.924 1.00 96.06 88 VAL A N 1
ATOM 670 C CA . VAL A 1 88 ? 3.049 -4.069 -0.441 1.00 96.06 88 VAL A CA 1
ATOM 671 C C . VAL A 1 88 ? 3.927 -3.138 -1.281 1.00 96.06 88 VAL A C 1
ATOM 673 O O . VAL A 1 88 ? 4.652 -2.304 -0.734 1.00 96.06 88 VAL A O 1
ATOM 676 N N . ALA A 1 89 ? 3.830 -3.208 -2.609 1.00 94.50 89 ALA A N 1
ATOM 677 C CA . ALA A 1 89 ? 4.625 -2.358 -3.488 1.00 94.50 89 ALA A CA 1
ATOM 678 C C . ALA A 1 89 ? 4.290 -0.869 -3.347 1.00 94.50 89 ALA A C 1
ATOM 680 O O . ALA A 1 89 ? 5.183 -0.023 -3.274 1.00 94.50 89 ALA A O 1
ATOM 681 N N . THR A 1 90 ? 3.002 -0.530 -3.303 1.00 95.00 90 THR A N 1
ATOM 682 C CA . THR A 1 90 ? 2.563 0.865 -3.183 1.00 95.00 90 THR A CA 1
ATOM 683 C C . THR A 1 90 ? 2.851 1.430 -1.798 1.00 95.00 90 THR A C 1
ATOM 685 O O . THR A 1 90 ? 3.210 2.602 -1.691 1.00 95.00 90 THR A O 1
ATOM 688 N N . LEU A 1 91 ? 2.798 0.609 -0.746 1.00 95.81 91 LEU A N 1
ATOM 689 C CA . LEU A 1 91 ? 3.277 1.001 0.575 1.00 95.81 91 LEU A CA 1
ATOM 690 C C . LEU A 1 91 ? 4.769 1.344 0.538 1.00 95.81 91 LEU A C 1
ATOM 692 O O . LEU A 1 91 ? 5.156 2.422 0.991 1.00 95.81 91 LEU A O 1
ATOM 696 N N . MET A 1 92 ? 5.604 0.469 -0.032 1.00 93.19 92 MET A N 1
ATOM 697 C CA . MET A 1 92 ? 7.040 0.728 -0.166 1.00 93.19 92 MET A CA 1
ATOM 698 C C . MET A 1 92 ? 7.305 2.021 -0.939 1.00 93.19 92 MET A C 1
ATOM 700 O O . MET A 1 92 ? 8.075 2.864 -0.483 1.00 93.19 92 MET A O 1
ATOM 704 N N . LEU A 1 93 ? 6.608 2.231 -2.056 1.00 91.44 93 LEU A N 1
ATOM 705 C CA . LEU A 1 93 ? 6.723 3.455 -2.844 1.00 91.44 93 LEU A CA 1
ATOM 706 C C . LEU A 1 93 ? 6.331 4.703 -2.059 1.00 91.44 93 LEU A C 1
ATOM 708 O O . LEU A 1 93 ? 7.045 5.702 -2.107 1.00 91.44 93 LEU A O 1
ATOM 712 N N . ALA A 1 94 ? 5.233 4.651 -1.307 1.00 91.31 94 ALA A N 1
ATOM 713 C CA . ALA A 1 94 ? 4.802 5.766 -0.475 1.00 91.31 94 ALA A CA 1
ATOM 714 C C . ALA A 1 94 ? 5.843 6.103 0.605 1.00 91.31 94 ALA A C 1
ATOM 716 O O . ALA A 1 94 ? 6.089 7.275 0.897 1.00 91.31 94 ALA A O 1
ATOM 717 N N . ARG A 1 95 ? 6.487 5.082 1.180 1.00 90.94 95 ARG A N 1
ATOM 718 C CA . ARG A 1 95 ? 7.537 5.246 2.192 1.00 90.94 95 ARG A CA 1
ATOM 719 C C . ARG A 1 95 ? 8.826 5.804 1.602 1.00 90.94 95 ARG A C 1
ATOM 721 O O . ARG A 1 95 ? 9.369 6.749 2.167 1.00 90.94 95 ARG A O 1
ATOM 728 N N . ILE A 1 96 ? 9.267 5.288 0.457 1.00 88.81 96 ILE A N 1
ATOM 729 C CA . ILE A 1 96 ? 10.428 5.802 -0.281 1.00 88.81 96 ILE A CA 1
ATOM 730 C C . ILE A 1 96 ? 10.194 7.261 -0.677 1.00 88.81 96 ILE A C 1
ATOM 732 O O . ILE A 1 96 ? 11.044 8.104 -0.409 1.00 88.81 96 ILE A O 1
ATOM 736 N N . ALA A 1 97 ? 9.021 7.582 -1.232 1.00 85.25 97 ALA A N 1
ATOM 737 C CA . ALA A 1 97 ? 8.672 8.949 -1.610 1.00 85.25 97 ALA A CA 1
ATOM 738 C C . ALA A 1 97 ? 8.723 9.906 -0.409 1.00 85.25 97 ALA A C 1
ATOM 740 O O . ALA A 1 97 ? 9.249 11.009 -0.525 1.00 85.25 97 ALA A O 1
ATOM 741 N N . LYS A 1 98 ? 8.255 9.467 0.769 1.00 84.56 98 LYS A N 1
ATOM 742 C CA . LYS A 1 98 ? 8.349 10.255 2.007 1.00 84.56 98 LYS A CA 1
ATOM 743 C C . LYS A 1 98 ? 9.800 10.513 2.429 1.00 84.56 98 LYS A C 1
ATOM 745 O O . LYS A 1 98 ? 10.108 11.628 2.836 1.00 84.56 98 LYS A O 1
ATOM 750 N N . VAL A 1 99 ? 10.672 9.506 2.351 1.00 86.50 99 VAL A N 1
ATOM 751 C CA . VAL A 1 99 ? 12.094 9.630 2.731 1.00 86.50 99 VAL A CA 1
ATOM 752 C C . VAL A 1 99 ? 12.861 10.508 1.743 1.00 86.50 99 VAL A C 1
ATOM 754 O O . VAL A 1 99 ? 13.671 11.331 2.155 1.00 86.50 99 VAL A O 1
ATOM 757 N N . LEU A 1 100 ? 12.588 10.362 0.447 1.00 84.19 100 LEU A N 1
ATOM 758 C CA . LEU A 1 100 ? 13.293 11.076 -0.619 1.00 84.19 100 LEU A CA 1
ATOM 759 C C . LEU A 1 100 ? 12.655 12.423 -0.998 1.00 84.19 100 LEU A C 1
ATOM 761 O O . LEU A 1 100 ? 13.157 13.091 -1.899 1.00 84.19 100 LEU A O 1
ATOM 765 N N . GLN A 1 101 ? 11.563 12.807 -0.330 1.00 77.44 101 GLN A N 1
ATOM 766 C CA . GLN A 1 101 ? 10.764 14.008 -0.607 1.00 77.44 101 GLN A CA 1
ATOM 767 C C . GLN A 1 101 ? 10.346 14.145 -2.080 1.00 77.44 101 GLN A C 1
ATOM 769 O O . GLN A 1 101 ? 10.509 15.198 -2.697 1.00 77.44 101 GLN A O 1
ATOM 774 N N . TRP A 1 102 ? 9.827 13.049 -2.636 1.00 67.88 102 TRP A N 1
ATOM 775 C CA . TRP A 1 102 ? 9.291 12.985 -4.000 1.00 67.88 102 TRP A CA 1
ATOM 776 C C . TRP A 1 102 ? 7.848 13.482 -4.102 1.00 67.88 102 TRP A C 1
ATOM 778 O O . TRP A 1 102 ? 7.053 13.237 -3.162 1.00 67.88 102 TRP A O 1
#

Sequence (102 aa):
RSPGYIVFGNAEARGMRGLLWAKRRSSTSRYFTSQSGREMKWKMSGARMECMDGSKTLAVYEPDQASADFAAILTIQAPGLAVVTEIVATLMLARIAKVLQW

pLDDT: mean 89.61, std 8.31, range [58.34, 98.56]

Solvent-accessible surface area (backbone atoms only — not comparable to full-atom values): 6100 Å² total; per-residue (Å²): 134,84,83,58,72,46,67,59,87,91,49,75,78,37,62,49,78,73,51,61,42,56,98,44,96,86,50,58,41,36,35,34,67,49,95,86,69,47,68,33,30,37,42,52,57,91,81,35,35,34,33,27,48,86,90,45,73,24,31,40,38,37,66,40,88,82,53,93,87,45,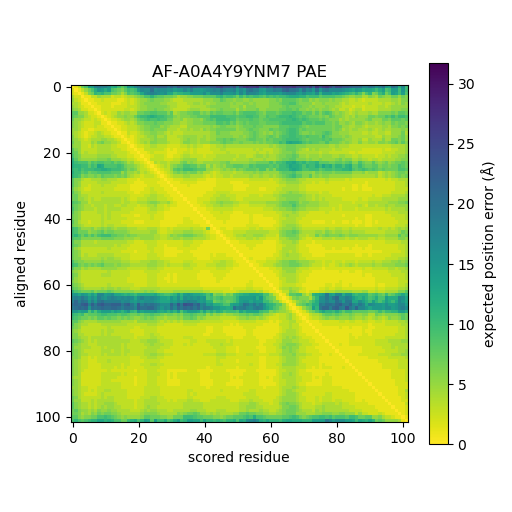76,54,47,74,51,71,36,80,85,22,60,89,46,42,70,57,52,54,52,50,50,51,50,55,52,50,30,64,76,69,71,104

Mean predicted aligned error: 4.56 Å

Radius of gyration: 13.8 Å; Cα contacts (8 Å, |Δi|>4): 149; chains: 1; bounding box: 33×30×40 Å

Foldseek 3Di:
DDFDWDDDDPDDIDTPVLQWDDPDPPAQKTWHAFPVRAIWIWRDDPQKIFIDRPPDTQKIKDQDPPDPP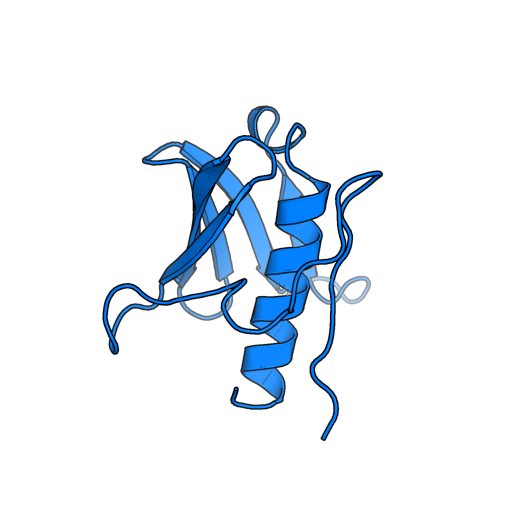DRIDIGGDPVNPVRVRSVVVVVVVVVVCVVVVD

Secondary structure (DSSP, 8-state):
-PPPEE--TTSPPEESTTSSB-SSTT--EEEEE-TTS-EEEEEEETTEEEEEETTEEEEEEEE-SS-SS-SEEEEE-GGGGGGHHHHHHHHHHHHHHHHHT-

InterPro domains:
  IPR046528 Domain of unknown function DUF6593 [PF20236] (6-93)